Protein AF-A0A4Z1GZQ1-F1 (afdb_monomer_lite)

Radius of gyration: 20.01 Å; chains: 1; bounding box: 48×41×56 Å

Foldseek 3Di:
DDDPVVVVALVVVLVVLVCCLVVLVCCVPPPVLVCLVVPDDPVVSVVVCLVVQLVNLVSLQPSLQSNQQSPDWDPDPPTFDGGNRRCPDPVNVVVRVVVSVVSNVVSVCSNPPVSVVVVVVVVVVVVVVVVVD

Organism: NCBI:txid278943

Structure (mmCIF, N/CA/C/O backbone):
data_AF-A0A4Z1GZQ1-F1
#
_entry.id   AF-A0A4Z1GZQ1-F1
#
loop_
_atom_site.group_PDB
_atom_site.id
_atom_site.type_symbol
_atom_site.label_atom_id
_atom_site.label_alt_id
_atom_site.label_comp_id
_atom_site.label_asym_id
_atom_site.label_entity_id
_atom_site.label_seq_id
_atom_site.pdbx_PDB_ins_code
_atom_site.Cartn_x
_atom_site.Cartn_y
_atom_site.Cartn_z
_atom_site.occupancy
_atom_site.B_iso_or_equiv
_atom_site.auth_seq_id
_atom_site.auth_comp_id
_atom_site.auth_asym_id
_atom_site.auth_atom_id
_atom_site.pdbx_PDB_model_num
ATOM 1 N N . MET A 1 1 ? 15.654 25.675 -21.974 1.00 54.53 1 MET A N 1
ATOM 2 C CA . MET A 1 1 ? 14.314 25.139 -21.643 1.00 54.53 1 MET A CA 1
ATOM 3 C C . MET A 1 1 ? 14.518 23.811 -20.928 1.00 54.53 1 MET A C 1
ATOM 5 O O . MET A 1 1 ? 15.389 23.079 -21.385 1.00 54.53 1 MET A O 1
ATOM 9 N N . PRO A 1 2 ? 13.833 23.517 -19.809 1.00 63.91 2 PRO A N 1
ATOM 10 C CA . PRO A 1 2 ? 13.973 22.221 -19.148 1.00 63.91 2 PRO A CA 1
ATOM 11 C C . PRO A 1 2 ? 13.501 21.106 -20.090 1.00 63.91 2 PRO A C 1
ATOM 13 O O . PRO A 1 2 ? 12.448 21.225 -20.717 1.00 63.91 2 PRO A O 1
ATOM 16 N N . ASP A 1 3 ? 14.302 20.052 -20.220 1.00 77.56 3 ASP A N 1
ATOM 17 C CA . ASP A 1 3 ? 13.991 18.915 -21.080 1.00 77.56 3 ASP A CA 1
ATOM 18 C C . ASP A 1 3 ? 12.929 18.023 -20.411 1.00 77.56 3 ASP A C 1
ATOM 20 O O . ASP A 1 3 ? 13.195 17.321 -19.436 1.00 77.56 3 ASP A O 1
ATOM 24 N N . LEU A 1 4 ? 11.696 18.081 -20.922 1.00 83.50 4 LEU A N 1
ATOM 25 C CA . LEU A 1 4 ? 10.553 17.296 -20.438 1.00 83.50 4 LEU A CA 1
ATOM 26 C C . LEU A 1 4 ? 10.539 15.857 -20.990 1.00 83.50 4 LEU A C 1
ATOM 28 O O . LEU A 1 4 ? 9.598 15.107 -20.716 1.00 83.50 4 LEU A O 1
ATOM 32 N N . SER A 1 5 ? 11.554 15.445 -21.758 1.00 81.06 5 SER A N 1
ATOM 33 C CA . SER A 1 5 ? 11.664 14.090 -22.320 1.00 81.06 5 SER A CA 1
ATOM 34 C C . SER A 1 5 ? 11.627 12.989 -21.251 1.00 81.06 5 SER A C 1
ATOM 36 O O . SER A 1 5 ? 11.072 11.913 -21.486 1.00 81.06 5 SER A O 1
ATOM 38 N N . ILE A 1 6 ? 12.124 13.284 -20.046 1.00 82.25 6 ILE A N 1
ATOM 39 C CA . ILE A 1 6 ? 12.151 12.363 -18.905 1.00 82.25 6 ILE A CA 1
ATOM 40 C C . ILE A 1 6 ? 10.752 11.915 -18.457 1.00 82.25 6 ILE A C 1
ATOM 42 O O . ILE A 1 6 ? 10.580 10.760 -18.066 1.00 82.25 6 ILE A O 1
ATOM 46 N N . LEU A 1 7 ? 9.732 12.771 -18.607 1.00 83.62 7 LEU A N 1
ATOM 47 C CA . LEU A 1 7 ? 8.340 12.452 -18.260 1.00 83.62 7 LEU A CA 1
ATOM 48 C C . LEU A 1 7 ? 7.717 11.406 -19.195 1.00 83.62 7 LEU A C 1
ATOM 50 O O . LEU A 1 7 ? 6.682 10.835 -18.876 1.00 83.62 7 LEU A O 1
ATOM 54 N N . LYS A 1 8 ? 8.337 11.123 -20.347 1.00 82.50 8 LYS A N 1
ATOM 55 C CA . LYS A 1 8 ? 7.893 10.057 -21.260 1.00 82.50 8 LYS A CA 1
ATOM 56 C C . LYS A 1 8 ? 8.495 8.694 -20.916 1.00 82.50 8 LYS A C 1
ATOM 58 O O . LYS A 1 8 ? 8.175 7.703 -21.568 1.00 82.50 8 LYS A O 1
ATOM 63 N N . THR A 1 9 ? 9.389 8.630 -19.929 1.00 83.06 9 THR A N 1
ATOM 64 C CA . THR A 1 9 ? 10.051 7.389 -19.519 1.00 83.06 9 THR A CA 1
ATOM 65 C C . THR A 1 9 ? 9.399 6.811 -18.260 1.00 83.06 9 THR A C 1
ATOM 67 O O . THR A 1 9 ? 8.905 7.567 -17.427 1.00 83.06 9 THR A O 1
ATOM 70 N N . PRO A 1 10 ? 9.395 5.480 -18.076 1.00 83.44 10 PRO A N 1
ATOM 71 C CA . PRO A 1 10 ? 8.763 4.856 -16.911 1.00 83.44 10 PRO A CA 1
ATOM 72 C C . PRO A 1 10 ? 9.566 5.034 -15.608 1.00 83.44 10 PRO A C 1
ATOM 74 O O . PRO A 1 10 ? 9.007 4.912 -14.522 1.00 83.44 10 PRO A O 1
ATOM 77 N N . GLY A 1 11 ? 10.862 5.356 -15.699 1.00 85.62 11 GLY A N 1
ATOM 78 C CA . GLY A 1 11 ? 11.784 5.423 -14.559 1.00 85.62 11 GLY A CA 1
ATOM 79 C C . GLY A 1 11 ? 11.360 6.380 -13.434 1.00 85.62 11 GLY A C 1
ATOM 80 O O . GLY A 1 11 ? 11.288 5.938 -12.286 1.00 85.62 11 GLY A O 1
ATOM 81 N N . PRO A 1 12 ? 11.031 7.657 -13.715 1.00 88.81 12 PRO A N 1
ATOM 82 C CA . PRO A 1 12 ? 10.581 8.598 -12.688 1.00 88.81 12 PRO A CA 1
ATOM 83 C C . PRO A 1 12 ? 9.338 8.108 -11.941 1.00 88.81 12 PRO A C 1
ATOM 85 O O . PRO A 1 12 ? 9.289 8.164 -10.713 1.00 88.81 12 PRO A O 1
ATOM 88 N N . TYR A 1 13 ? 8.361 7.564 -12.671 1.00 90.06 13 TYR A N 1
ATOM 89 C CA . TYR A 1 13 ? 7.147 7.008 -12.078 1.00 90.06 13 TYR A CA 1
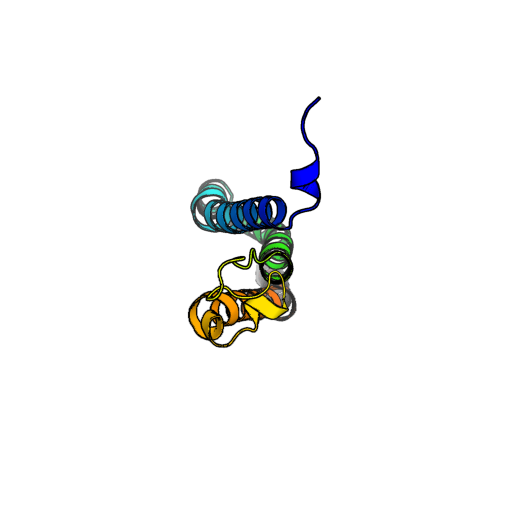ATOM 90 C C . TYR A 1 13 ? 7.450 5.787 -11.210 1.00 90.06 13 TYR A C 1
ATOM 92 O O . TYR A 1 13 ? 6.881 5.663 -10.127 1.00 90.06 13 TYR A O 1
ATOM 100 N N . HIS A 1 14 ? 8.371 4.921 -11.638 1.00 91.50 14 HIS A N 1
ATOM 101 C CA . HIS A 1 14 ? 8.800 3.765 -10.854 1.00 91.50 14 HIS A CA 1
ATOM 102 C C . HIS A 1 14 ? 9.425 4.177 -9.520 1.00 91.50 14 HIS A C 1
ATOM 104 O O . HIS A 1 14 ? 9.034 3.663 -8.475 1.00 91.50 14 HIS A O 1
ATOM 110 N N . ILE A 1 15 ? 10.351 5.142 -9.538 1.00 92.25 15 ILE A N 1
ATOM 111 C CA . ILE A 1 15 ? 11.040 5.623 -8.331 1.00 92.25 15 ILE A CA 1
ATOM 112 C C . ILE A 1 15 ? 10.049 6.269 -7.362 1.00 92.25 15 ILE A C 1
ATOM 114 O O . ILE A 1 15 ? 10.080 5.966 -6.170 1.00 92.25 15 ILE A O 1
ATOM 118 N N . ILE A 1 16 ? 9.149 7.121 -7.863 1.00 94.44 16 ILE A N 1
ATOM 119 C CA . ILE A 1 16 ? 8.124 7.761 -7.027 1.00 94.44 16 ILE A CA 1
ATOM 120 C C . ILE A 1 16 ? 7.208 6.697 -6.419 1.00 94.44 16 ILE A C 1
ATOM 122 O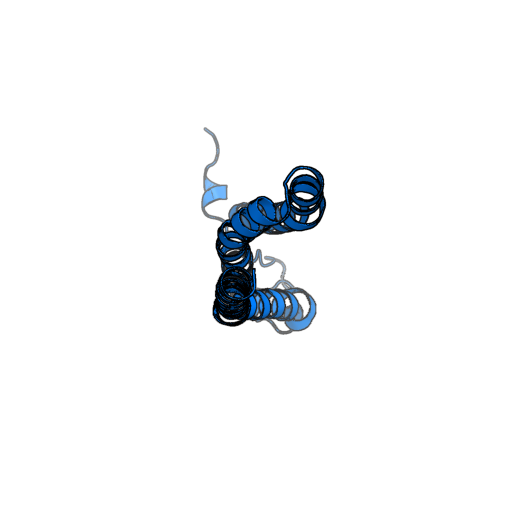 O . ILE A 1 16 ? 7.014 6.683 -5.208 1.00 94.44 16 ILE A O 1
ATOM 126 N N . THR A 1 17 ? 6.714 5.759 -7.231 1.00 94.94 17 THR A N 1
ATOM 127 C CA . THR A 1 17 ? 5.849 4.661 -6.770 1.00 94.94 17 THR A CA 1
ATOM 128 C C . THR A 1 17 ? 6.546 3.822 -5.701 1.00 94.94 17 THR A C 1
ATOM 130 O O . THR A 1 17 ? 5.954 3.523 -4.663 1.00 94.94 17 THR A O 1
ATOM 133 N N . TYR A 1 18 ? 7.815 3.475 -5.924 1.00 94.31 18 TYR A N 1
ATOM 134 C CA . TYR A 1 18 ? 8.607 2.672 -4.998 1.00 94.31 18 TYR A CA 1
ATOM 135 C C . TYR A 1 18 ? 8.830 3.415 -3.680 1.00 94.31 18 TYR A C 1
ATOM 137 O O . TYR A 1 18 ? 8.570 2.867 -2.608 1.00 94.31 18 TYR A O 1
ATOM 145 N N . GLY A 1 19 ? 9.237 4.684 -3.755 1.00 96.06 19 GLY A N 1
ATOM 146 C CA . GLY A 1 19 ? 9.436 5.538 -2.588 1.00 96.06 19 GLY A CA 1
ATOM 147 C C . GLY A 1 19 ? 8.152 5.742 -1.787 1.00 96.06 19 GLY A C 1
ATOM 148 O O . GLY A 1 19 ? 8.175 5.641 -0.562 1.00 96.06 19 GLY A O 1
ATOM 149 N N . THR A 1 20 ? 7.016 5.958 -2.457 1.00 96.50 20 THR A N 1
ATOM 150 C CA . THR A 1 20 ? 5.711 6.072 -1.795 1.00 96.50 20 THR A CA 1
ATOM 151 C C . THR A 1 20 ? 5.316 4.767 -1.116 1.00 96.50 20 THR A C 1
ATOM 153 O O . THR A 1 20 ? 4.901 4.806 0.040 1.00 96.50 20 THR A O 1
ATOM 156 N N . LEU A 1 21 ? 5.462 3.618 -1.779 1.00 95.50 21 LEU A N 1
ATOM 157 C CA . LEU A 1 21 ? 5.112 2.320 -1.201 1.00 95.50 21 LEU A CA 1
ATOM 158 C C . LEU A 1 21 ? 5.961 2.011 0.038 1.00 95.50 21 LEU A C 1
ATOM 160 O O . LEU A 1 21 ? 5.417 1.713 1.103 1.00 95.50 21 LEU A O 1
ATOM 164 N N . LEU A 1 22 ? 7.283 2.150 -0.082 1.00 95.62 22 LEU A N 1
ATOM 165 C CA . LEU A 1 22 ? 8.225 1.918 1.012 1.00 95.62 22 LEU A CA 1
ATOM 166 C C . LEU A 1 22 ? 7.986 2.892 2.169 1.00 95.62 22 LEU A C 1
ATOM 168 O O . LEU A 1 22 ? 7.858 2.466 3.318 1.00 95.62 22 LEU A O 1
ATOM 172 N N . GLY A 1 23 ? 7.889 4.190 1.874 1.00 96.56 23 GLY A N 1
ATOM 173 C CA . GLY A 1 23 ? 7.677 5.229 2.881 1.00 96.56 23 GLY A CA 1
ATOM 174 C C . GLY A 1 23 ? 6.351 5.054 3.621 1.00 96.56 23 GLY A C 1
ATOM 175 O O . GLY A 1 23 ? 6.310 5.159 4.846 1.00 96.56 23 GLY A O 1
ATOM 176 N N . THR A 1 24 ? 5.286 4.703 2.895 1.00 95.88 24 THR A N 1
ATOM 177 C CA . THR A 1 24 ? 3.964 4.412 3.469 1.00 95.88 24 THR A CA 1
ATOM 178 C C . THR A 1 24 ? 4.035 3.233 4.435 1.00 95.88 24 THR A C 1
ATOM 180 O O . THR A 1 24 ? 3.544 3.345 5.557 1.00 95.88 24 THR A O 1
ATOM 183 N N . GLN A 1 25 ? 4.678 2.132 4.032 1.00 93.94 25 GLN A N 1
ATOM 184 C CA . GLN A 1 25 ? 4.814 0.937 4.867 1.00 93.94 25 GLN A CA 1
ATOM 185 C C . GLN A 1 25 ? 5.624 1.223 6.131 1.00 93.94 25 GLN A C 1
ATOM 187 O O . GLN A 1 25 ? 5.210 0.872 7.239 1.00 93.94 25 GLN A O 1
ATOM 192 N N . PHE A 1 26 ? 6.760 1.902 5.966 1.00 96.88 26 PHE A N 1
ATOM 193 C CA . PHE A 1 26 ? 7.633 2.258 7.073 1.00 96.88 26 PHE A CA 1
ATOM 194 C C . PHE A 1 26 ? 6.909 3.155 8.081 1.00 96.88 26 PHE A C 1
ATOM 196 O O . PHE A 1 26 ? 6.840 2.838 9.270 1.00 96.88 26 PHE A O 1
ATOM 203 N N . PHE A 1 27 ? 6.320 4.253 7.603 1.00 96.19 27 PHE A N 1
ATOM 204 C CA . PHE A 1 27 ? 5.639 5.210 8.466 1.00 96.19 27 PHE A CA 1
ATOM 205 C C . PHE A 1 27 ? 4.443 4.576 9.177 1.00 96.19 27 PHE A C 1
ATOM 207 O O . PHE A 1 27 ? 4.272 4.766 10.379 1.00 96.19 27 PHE A O 1
ATOM 214 N N . GLN A 1 28 ? 3.636 3.787 8.467 1.00 95.19 28 GLN A N 1
ATOM 215 C CA . GLN A 1 28 ? 2.468 3.122 9.037 1.00 95.19 28 GLN A CA 1
ATOM 216 C C . GLN A 1 28 ? 2.840 2.146 10.158 1.00 95.19 28 GLN A C 1
ATOM 218 O O . GLN A 1 28 ? 2.249 2.213 11.239 1.00 95.19 28 GLN A O 1
ATOM 223 N N . SER A 1 29 ? 3.816 1.269 9.916 1.00 92.69 29 SER A N 1
ATOM 224 C CA . SER A 1 29 ? 4.174 0.194 10.848 1.00 92.69 29 SER A CA 1
ATOM 225 C C . SER A 1 29 ? 5.003 0.687 12.034 1.00 92.69 29 SER A C 1
ATOM 227 O O . SER A 1 29 ? 4.736 0.299 13.172 1.00 92.69 29 SER A O 1
ATOM 229 N N . PHE A 1 30 ? 5.987 1.556 11.792 1.00 95.69 30 PHE A N 1
ATOM 230 C CA . PHE A 1 30 ? 6.984 1.911 12.808 1.00 95.69 30 PHE A CA 1
ATOM 231 C C . PHE A 1 30 ? 6.743 3.259 13.482 1.00 95.69 30 PHE A C 1
ATOM 233 O O . PHE A 1 30 ? 7.252 3.482 14.577 1.00 95.69 30 PHE A O 1
ATOM 240 N N . VAL A 1 31 ? 5.967 4.156 12.869 1.00 96.88 31 VAL A N 1
ATOM 241 C CA . VAL A 1 31 ? 5.735 5.499 13.419 1.00 96.88 31 VAL A CA 1
ATOM 242 C C . VAL A 1 31 ? 4.275 5.662 13.815 1.00 96.88 31 VAL A C 1
ATOM 244 O O . VAL A 1 31 ? 3.960 5.678 15.004 1.00 96.88 31 VAL A O 1
ATOM 247 N N . ASN A 1 32 ? 3.369 5.717 12.838 1.00 94.81 32 ASN A N 1
ATOM 248 C CA . ASN A 1 32 ? 1.955 6.007 13.051 1.00 94.81 32 ASN A CA 1
ATOM 249 C C . ASN A 1 32 ? 1.297 4.998 14.003 1.00 94.81 32 ASN A C 1
ATOM 251 O O . ASN A 1 32 ? 0.693 5.399 14.993 1.00 94.81 32 ASN A O 1
ATOM 255 N N . GLY A 1 33 ? 1.463 3.692 13.761 1.00 94.62 33 GLY A N 1
ATOM 256 C CA . GLY A 1 33 ? 0.865 2.655 14.606 1.00 94.62 33 GLY A CA 1
ATOM 257 C C . GLY A 1 33 ? 1.334 2.712 16.064 1.00 94.62 33 GLY A C 1
ATOM 258 O O . GLY A 1 33 ? 0.511 2.637 16.977 1.00 94.62 33 GLY A O 1
ATOM 259 N N . ILE A 1 34 ? 2.640 2.896 16.288 1.00 96.62 34 ILE A N 1
ATOM 260 C CA . ILE A 1 34 ? 3.229 2.959 17.635 1.00 96.62 34 ILE A CA 1
ATOM 261 C C . ILE A 1 34 ? 2.791 4.232 18.362 1.00 96.62 34 ILE A C 1
ATOM 263 O O . ILE A 1 34 ? 2.384 4.163 19.524 1.00 96.62 34 ILE A O 1
ATOM 267 N N . VAL A 1 35 ? 2.860 5.385 17.692 1.00 97.75 35 VAL A N 1
ATOM 268 C CA . VAL A 1 35 ? 2.451 6.673 18.269 1.00 97.75 35 VAL A CA 1
ATOM 269 C C . VAL A 1 35 ? 0.959 6.650 18.593 1.00 97.75 35 VAL A C 1
ATOM 271 O O . VAL A 1 35 ? 0.586 6.907 19.733 1.00 97.75 35 VAL A O 1
ATOM 274 N N . ALA A 1 36 ? 0.105 6.244 17.652 1.00 96.69 36 ALA A N 1
ATOM 275 C CA . ALA A 1 36 ? -1.336 6.171 17.871 1.00 96.69 36 ALA A CA 1
ATOM 276 C C . ALA A 1 36 ? -1.710 5.218 19.016 1.00 96.69 36 ALA A C 1
ATOM 278 O O . ALA A 1 36 ? -2.580 5.549 19.820 1.00 96.69 36 ALA A O 1
ATOM 279 N N . TYR A 1 37 ? -1.040 4.066 19.129 1.00 96.00 37 TYR A N 1
ATOM 280 C CA . TYR A 1 37 ? -1.277 3.125 20.226 1.00 96.00 37 TYR A CA 1
ATOM 281 C C . TYR A 1 37 ? -0.915 3.713 21.597 1.00 96.00 37 TYR A C 1
ATOM 283 O O . TYR A 1 37 ? -1.614 3.465 22.577 1.00 96.00 37 TYR A O 1
ATOM 291 N N . LYS A 1 38 ? 0.167 4.498 21.675 1.00 96.94 38 LYS A N 1
ATOM 292 C CA . LYS A 1 38 ? 0.604 5.146 22.921 1.00 96.94 38 LYS A CA 1
ATOM 293 C C . LYS A 1 38 ? -0.223 6.383 23.274 1.00 96.94 38 LYS A C 1
ATOM 295 O O . LYS A 1 38 ? -0.367 6.688 24.453 1.00 96.94 38 LYS A O 1
ATOM 300 N N . SER A 1 39 ? -0.735 7.096 22.275 1.00 97.25 39 SER A N 1
ATOM 301 C CA . SER A 1 39 ? -1.398 8.391 22.462 1.00 97.25 39 SER A CA 1
ATOM 302 C C . SER A 1 39 ? -2.919 8.306 22.590 1.00 97.25 39 SER A C 1
ATOM 304 O O . SER A 1 39 ? -3.519 9.237 23.121 1.00 97.25 39 SER A O 1
ATOM 306 N N . LEU A 1 40 ? -3.560 7.236 22.108 1.00 96.94 40 LEU A N 1
ATOM 307 C CA . LEU A 1 40 ? -5.020 7.130 22.084 1.00 96.94 40 LEU A CA 1
ATOM 308 C C . LEU A 1 40 ? -5.555 6.079 23.066 1.00 96.94 40 LEU A C 1
ATOM 310 O O . LEU A 1 40 ? -5.031 4.965 23.138 1.00 96.94 40 LEU A O 1
ATOM 314 N N . PRO A 1 41 ? -6.684 6.356 23.746 1.00 96.44 41 PRO A N 1
ATOM 315 C CA . PRO A 1 41 ? -7.455 5.322 24.420 1.00 96.44 41 PRO A CA 1
ATOM 316 C C . PRO A 1 41 ? -7.833 4.193 23.453 1.00 96.44 41 PRO A C 1
ATOM 318 O O . PRO A 1 41 ? -8.174 4.440 22.293 1.00 96.44 41 PRO A O 1
ATOM 321 N N . ARG A 1 42 ? -7.866 2.949 23.950 1.00 90.56 42 ARG A N 1
ATOM 322 C CA . ARG A 1 42 ? -8.144 1.745 23.137 1.00 90.56 42 ARG A CA 1
ATOM 323 C C . ARG A 1 42 ? -9.359 1.877 22.197 1.00 90.56 42 ARG A C 1
ATOM 325 O O . ARG A 1 42 ? -9.228 1.480 21.038 1.00 90.56 42 ARG A O 1
ATOM 332 N N . PRO A 1 43 ? -10.517 2.439 22.615 1.00 91.19 43 PRO A N 1
ATOM 333 C CA . PRO A 1 43 ? -11.660 2.596 21.715 1.00 91.19 43 PRO A CA 1
ATOM 334 C C . PRO A 1 43 ? -11.397 3.570 20.559 1.00 91.19 43 PRO A C 1
ATOM 336 O O . PRO A 1 43 ? -11.850 3.324 19.446 1.00 91.19 43 PRO A O 1
ATOM 339 N N . GLN A 1 44 ? -10.652 4.652 20.800 1.00 93.94 44 GLN A N 1
ATOM 340 C CA . GLN A 1 44 ? -10.327 5.649 19.777 1.00 93.94 44 GLN A CA 1
ATOM 341 C C . GLN A 1 44 ? -9.262 5.123 18.812 1.00 93.94 44 GLN A C 1
ATOM 343 O O . GLN A 1 44 ? -9.428 5.240 17.600 1.00 93.94 44 GLN A O 1
ATOM 348 N N . PHE A 1 45 ? -8.230 4.451 19.333 1.00 94.56 45 PHE A N 1
ATOM 349 C CA . PHE A 1 45 ? -7.234 3.751 18.517 1.00 94.56 45 PHE A CA 1
ATOM 350 C C . PHE A 1 45 ? -7.891 2.729 17.580 1.00 94.56 45 PHE A 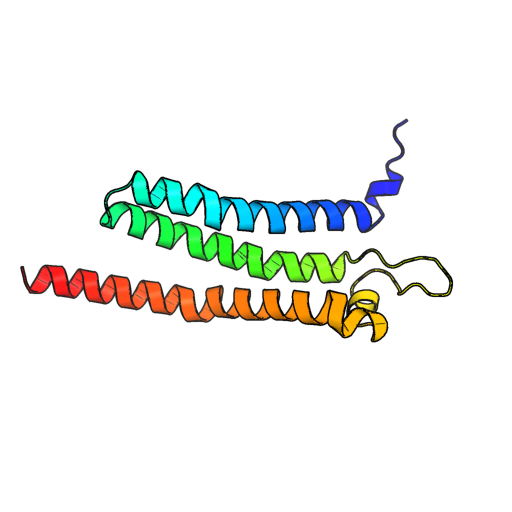C 1
ATOM 352 O O . PHE A 1 45 ? -7.602 2.687 16.388 1.00 94.56 45 PHE A O 1
ATOM 359 N N . SER A 1 46 ? -8.836 1.946 18.106 1.00 91.75 46 SER A N 1
ATOM 360 C CA . SER A 1 46 ? -9.615 0.987 17.323 1.00 91.75 46 SER A CA 1
ATOM 361 C C . SER A 1 46 ? -10.366 1.647 16.161 1.00 91.75 46 SER A C 1
ATOM 363 O O . SER A 1 46 ? -10.384 1.094 15.065 1.00 91.75 46 SER A O 1
ATOM 365 N N . VAL A 1 47 ? -11.007 2.797 16.388 1.00 92.81 47 VAL A N 1
ATOM 366 C CA . VAL A 1 47 ? -11.724 3.531 15.329 1.00 92.81 47 VAL A CA 1
ATOM 367 C C . VAL A 1 47 ? -10.745 4.077 14.291 1.00 92.81 47 VAL A C 1
ATOM 369 O O . VAL A 1 47 ? -10.991 3.948 13.094 1.00 92.81 47 VAL A O 1
ATOM 372 N N . LEU A 1 48 ? -9.614 4.634 14.730 1.00 94.50 48 LEU A N 1
ATOM 373 C CA . LEU A 1 48 ? -8.576 5.133 13.830 1.00 94.50 48 LEU A CA 1
ATOM 374 C C . LEU A 1 48 ? -8.065 4.024 12.898 1.00 94.50 48 LEU A C 1
ATOM 376 O O . LEU A 1 48 ? -8.038 4.203 11.682 1.00 94.50 48 LEU A O 1
ATOM 380 N N . GLN A 1 49 ? -7.732 2.858 13.454 1.00 93.50 49 GLN A N 1
ATOM 381 C CA . GLN A 1 49 ? -7.235 1.718 12.681 1.00 93.50 49 GLN A CA 1
ATOM 382 C C . GLN A 1 49 ? -8.272 1.192 11.677 1.00 93.50 49 GLN A C 1
ATOM 384 O O . GLN A 1 49 ? -7.917 0.881 10.543 1.00 93.50 49 GLN A O 1
ATOM 389 N N . GLN A 1 50 ? -9.558 1.155 12.046 1.00 92.06 50 GLN A N 1
ATOM 390 C CA . GLN A 1 50 ? -10.639 0.745 11.136 1.00 92.06 50 GLN A CA 1
ATOM 391 C C . GLN A 1 50 ? -10.748 1.637 9.892 1.00 92.06 50 GLN A C 1
ATOM 393 O O . GLN A 1 50 ? -11.095 1.138 8.826 1.00 92.06 50 GLN A O 1
ATOM 398 N N . ASN A 1 51 ? -10.433 2.928 10.017 1.00 92.88 51 ASN A N 1
ATOM 399 C CA . ASN A 1 51 ? -10.459 3.865 8.893 1.00 92.88 51 ASN A CA 1
ATOM 400 C C . ASN A 1 51 ? -9.151 3.854 8.090 1.00 92.88 51 ASN A C 1
ATOM 402 O O . ASN A 1 51 ? -9.171 4.019 6.873 1.00 92.88 51 ASN A O 1
ATOM 406 N N . LEU A 1 52 ? -8.012 3.649 8.757 1.00 94.19 52 LEU A N 1
ATOM 407 C CA . LEU A 1 52 ? -6.700 3.662 8.115 1.00 94.19 52 LEU A CA 1
ATOM 408 C C . LEU A 1 52 ? -6.381 2.369 7.359 1.00 94.19 52 LEU A C 1
ATOM 410 O O . LEU A 1 52 ? -5.806 2.427 6.273 1.00 94.19 52 LEU A O 1
ATOM 414 N N . PHE A 1 53 ? -6.730 1.202 7.906 1.00 92.62 53 PHE A N 1
ATOM 415 C CA . PHE A 1 53 ? -6.356 -0.080 7.304 1.00 92.62 53 PHE A CA 1
ATOM 416 C C . PHE A 1 53 ? -6.857 -0.267 5.866 1.00 92.62 53 PHE A C 1
ATOM 418 O O . PHE A 1 53 ? -6.034 -0.646 5.035 1.00 92.62 53 PHE A O 1
ATOM 425 N N . PRO A 1 54 ? -8.117 0.051 5.505 1.00 93.56 54 PRO A N 1
ATOM 426 C CA . PRO A 1 54 ? -8.566 -0.056 4.116 1.00 93.56 54 PRO A CA 1
ATOM 427 C C . PRO A 1 54 ? -7.740 0.806 3.152 1.00 93.56 54 PRO A C 1
ATOM 429 O O . PRO A 1 54 ? -7.430 0.369 2.046 1.00 93.56 54 PRO A O 1
ATOM 432 N N . ILE A 1 55 ? -7.333 2.003 3.587 1.00 94.94 55 ILE A N 1
ATOM 433 C CA . ILE A 1 55 ? -6.501 2.913 2.790 1.00 94.94 55 ILE A CA 1
ATOM 434 C C . ILE A 1 55 ? -5.111 2.302 2.589 1.00 94.94 55 ILE A C 1
ATOM 436 O O . ILE A 1 55 ? -4.644 2.187 1.456 1.00 94.94 55 ILE A O 1
ATOM 440 N N . TYR A 1 56 ? -4.463 1.858 3.669 1.00 94.56 56 TYR A N 1
ATOM 441 C CA . TYR A 1 56 ? -3.132 1.256 3.589 1.00 94.56 56 TYR A CA 1
ATOM 442 C C . TYR A 1 56 ? -3.120 -0.040 2.776 1.00 94.56 56 TYR A C 1
ATOM 444 O O . TYR A 1 56 ? -2.239 -0.212 1.938 1.00 94.56 56 TYR A O 1
ATOM 452 N N . PHE A 1 57 ? -4.107 -0.921 2.956 1.00 94.56 57 PHE A N 1
ATOM 453 C CA . PHE A 1 57 ? -4.228 -2.141 2.157 1.00 94.56 57 PHE A CA 1
ATOM 454 C C . PHE A 1 57 ? -4.498 -1.832 0.684 1.00 94.56 57 PHE A C 1
ATOM 456 O O . PHE A 1 57 ? -3.924 -2.485 -0.187 1.00 94.56 57 PHE A O 1
ATOM 463 N N . GLY A 1 58 ? -5.294 -0.801 0.387 1.00 95.81 58 GLY A N 1
ATOM 464 C CA . GLY A 1 58 ? -5.493 -0.313 -0.977 1.00 95.81 58 GLY A CA 1
ATOM 465 C C . GLY A 1 58 ? -4.180 0.127 -1.626 1.00 95.81 58 GLY A C 1
ATOM 466 O O . GLY A 1 58 ? -3.850 -0.333 -2.717 1.00 95.81 58 GLY A O 1
ATOM 467 N N . ILE A 1 59 ? -3.384 0.939 -0.925 1.00 95.00 59 ILE A N 1
ATOM 468 C CA . ILE A 1 59 ? -2.062 1.384 -1.397 1.00 95.00 59 ILE A CA 1
ATOM 469 C C . ILE A 1 59 ? -1.112 0.190 -1.585 1.00 95.00 59 ILE A C 1
ATOM 471 O O . ILE A 1 59 ? -0.488 0.061 -2.639 1.00 95.00 59 ILE A O 1
ATOM 475 N N . GLN A 1 60 ? -1.032 -0.709 -0.599 1.00 94.31 60 GLN A N 1
ATOM 476 C CA . GLN A 1 60 ? -0.191 -1.912 -0.648 1.00 94.31 60 GLN A CA 1
ATOM 477 C C . GLN A 1 60 ? -0.605 -2.884 -1.757 1.00 94.31 60 GLN A C 1
ATOM 479 O O . GLN A 1 60 ? 0.232 -3.645 -2.222 1.00 94.31 60 GLN A O 1
ATOM 484 N N . THR A 1 61 ? -1.863 -2.859 -2.197 1.00 95.38 61 THR A N 1
ATOM 485 C CA . THR A 1 61 ? -2.339 -3.677 -3.321 1.00 95.38 61 THR A CA 1
ATOM 486 C C . THR A 1 61 ? -2.069 -2.987 -4.656 1.00 95.38 61 THR A C 1
ATOM 488 O O . THR A 1 61 ? -1.565 -3.605 -5.588 1.00 95.38 61 THR A O 1
ATOM 491 N N . ALA A 1 62 ? -2.369 -1.692 -4.769 1.00 96.06 62 ALA A N 1
ATOM 492 C CA . ALA A 1 62 ? -2.286 -0.970 -6.034 1.00 96.06 62 ALA A CA 1
ATOM 493 C C . ALA A 1 62 ? -0.839 -0.685 -6.467 1.00 96.06 62 ALA A C 1
ATOM 495 O O . ALA A 1 62 ? -0.489 -0.889 -7.630 1.00 96.06 62 ALA A O 1
ATOM 496 N N . LEU A 1 63 ? 0.022 -0.223 -5.553 1.00 95.38 63 LEU A N 1
ATOM 497 C CA . LEU A 1 63 ? 1.362 0.237 -5.928 1.00 95.38 63 LEU A CA 1
ATOM 498 C C . LEU A 1 63 ? 2.300 -0.881 -6.419 1.00 95.38 63 LEU A C 1
ATOM 500 O O . LEU A 1 63 ? 3.038 -0.609 -7.364 1.00 95.38 63 LEU A O 1
ATOM 504 N N . PRO A 1 64 ? 2.273 -2.132 -5.912 1.00 94.44 64 PRO A N 1
ATOM 505 C CA . PRO A 1 64 ? 3.024 -3.227 -6.534 1.00 94.44 64 PRO A CA 1
ATOM 506 C C . PRO A 1 64 ? 2.637 -3.486 -7.994 1.00 94.44 64 PRO A C 1
ATOM 508 O O . PRO A 1 64 ? 3.511 -3.754 -8.817 1.00 94.44 64 PRO A O 1
ATOM 511 N N . ALA A 1 65 ? 1.353 -3.351 -8.347 1.00 94.25 65 ALA A N 1
ATOM 512 C CA . ALA A 1 65 ? 0.913 -3.465 -9.737 1.00 94.25 65 ALA A CA 1
ATOM 513 C C . ALA A 1 65 ? 1.454 -2.305 -10.591 1.00 94.25 65 ALA A C 1
ATOM 515 O O . ALA A 1 65 ? 1.949 -2.524 -11.697 1.00 94.25 65 ALA A O 1
ATOM 516 N N . VAL A 1 66 ? 1.451 -1.077 -10.058 1.00 93.69 66 VAL A N 1
ATOM 517 C CA . VAL A 1 66 ? 2.061 0.084 -10.730 1.00 93.69 66 VAL A CA 1
ATOM 518 C C . VAL A 1 66 ? 3.571 -0.105 -10.902 1.00 93.69 66 VAL A C 1
ATOM 520 O O . VAL A 1 66 ? 4.097 0.185 -11.976 1.00 93.69 66 VAL A O 1
ATOM 523 N N . LEU A 1 67 ? 4.277 -0.647 -9.906 1.00 92.75 67 LEU A N 1
ATOM 524 C CA . LEU A 1 67 ? 5.701 -0.989 -10.019 1.00 92.75 67 LEU A CA 1
ATOM 525 C C . LEU A 1 67 ? 5.953 -2.025 -11.109 1.00 92.75 67 LEU A C 1
ATOM 527 O O . LEU A 1 67 ? 6.916 -1.886 -11.863 1.00 92.75 67 LEU A O 1
ATOM 531 N N . ALA A 1 68 ? 5.071 -3.019 -11.231 1.00 91.06 68 ALA A N 1
ATOM 532 C CA . ALA A 1 68 ? 5.174 -4.021 -12.280 1.00 91.06 68 ALA A CA 1
ATOM 533 C C . ALA A 1 68 ? 5.013 -3.418 -13.686 1.00 91.06 68 ALA A C 1
ATOM 535 O O . ALA A 1 68 ? 5.724 -3.805 -14.613 1.00 91.06 68 ALA A O 1
ATOM 536 N N . ILE A 1 69 ? 4.115 -2.441 -13.842 1.00 89.50 69 ILE A N 1
ATOM 537 C CA . ILE A 1 69 ? 3.868 -1.743 -15.115 1.00 89.50 69 ILE A CA 1
ATOM 538 C C . ILE A 1 69 ? 4.988 -0.745 -15.438 1.00 89.50 69 ILE A C 1
ATOM 540 O O . ILE A 1 69 ? 5.338 -0.560 -16.601 1.00 89.50 69 ILE A O 1
ATOM 544 N N . THR A 1 70 ? 5.562 -0.104 -14.423 1.00 88.69 70 THR A N 1
ATOM 545 C CA . THR A 1 70 ? 6.589 0.942 -14.576 1.00 88.69 70 THR A CA 1
ATOM 546 C C . THR A 1 70 ? 8.018 0.407 -14.525 1.00 88.69 70 THR A C 1
ATOM 548 O O . THR A 1 70 ? 8.956 1.198 -14.513 1.00 88.69 70 THR A O 1
ATOM 551 N N . TYR A 1 71 ? 8.212 -0.913 -14.490 1.00 87.94 71 TYR A N 1
ATOM 552 C CA . TYR A 1 71 ? 9.533 -1.511 -14.322 1.00 87.94 71 TYR A CA 1
ATOM 553 C C . TYR A 1 71 ? 10.549 -0.978 -15.350 1.00 87.94 71 TYR A C 1
ATOM 555 O O . TYR A 1 71 ? 10.320 -1.098 -16.562 1.00 87.94 71 TYR A O 1
ATOM 563 N N . PRO A 1 72 ? 11.667 -0.378 -14.898 1.00 80.88 72 PRO A N 1
ATOM 564 C CA . PRO A 1 72 ? 12.695 0.130 -15.786 1.00 80.88 72 PRO A CA 1
ATOM 565 C C . PRO A 1 72 ? 13.558 -1.042 -16.258 1.00 80.88 72 PRO A C 1
ATOM 567 O O . PRO A 1 72 ? 14.470 -1.487 -15.568 1.00 80.88 72 PRO A O 1
ATOM 570 N N . GLY A 1 73 ? 13.251 -1.554 -17.447 1.00 73.50 73 GLY A N 1
ATOM 571 C CA . GLY A 1 73 ? 14.093 -2.522 -18.134 1.00 73.50 73 GLY A CA 1
ATOM 572 C C . GLY A 1 73 ? 15.425 -1.901 -18.552 1.00 73.50 73 GLY A C 1
ATOM 573 O O . GLY A 1 73 ? 15.540 -0.681 -18.720 1.00 73.50 73 GLY A O 1
ATOM 574 N N . SER A 1 74 ? 16.444 -2.738 -18.727 1.00 65.69 74 SER A N 1
ATOM 575 C CA . SER A 1 74 ? 17.761 -2.280 -19.170 1.00 65.69 74 SER A CA 1
ATOM 576 C C . SER A 1 74 ? 17.874 -2.354 -20.693 1.00 65.69 74 SER A C 1
ATOM 578 O O . SER A 1 74 ? 17.491 -3.346 -21.301 1.00 65.69 74 SER A O 1
ATOM 580 N N . ARG A 1 75 ? 18.438 -1.311 -21.319 1.00 56.41 75 ARG A N 1
ATOM 581 C CA . ARG A 1 75 ? 18.680 -1.254 -22.777 1.00 56.41 75 ARG A CA 1
ATOM 582 C C . ARG A 1 75 ? 19.957 -1.980 -23.222 1.00 56.41 75 ARG A C 1
ATOM 584 O O . ARG A 1 75 ? 20.304 -1.931 -24.398 1.00 56.41 75 ARG A O 1
ATOM 591 N N . THR A 1 76 ? 20.692 -2.608 -22.305 1.00 51.91 76 THR A N 1
ATOM 592 C CA . THR A 1 76 ? 21.846 -3.450 -22.652 1.00 51.91 76 THR A CA 1
ATOM 593 C C . THR A 1 76 ? 21.394 -4.755 -23.301 1.00 51.91 76 THR A C 1
ATOM 595 O O . THR A 1 76 ? 20.298 -5.233 -23.048 1.00 51.91 76 THR A O 1
ATOM 598 N N . HIS A 1 77 ? 22.267 -5.380 -24.093 1.00 51.47 77 HIS A N 1
ATOM 599 C CA . HIS A 1 77 ? 21.986 -6.629 -24.823 1.00 51.47 77 HIS A CA 1
ATOM 600 C C . HIS A 1 77 ? 21.644 -7.843 -23.920 1.00 51.47 77 HIS A C 1
ATOM 602 O O . HIS A 1 77 ? 21.191 -8.872 -24.410 1.00 51.47 77 HIS A O 1
ATOM 608 N N . LEU A 1 78 ? 21.870 -7.705 -22.607 1.00 54.09 78 LEU A N 1
ATOM 609 C CA . LEU A 1 78 ? 21.556 -8.650 -21.523 1.00 54.09 78 LEU A CA 1
ATOM 610 C C . LEU A 1 78 ? 20.366 -8.188 -20.652 1.00 54.09 78 LEU A C 1
ATOM 612 O O . LEU A 1 78 ? 20.033 -8.825 -19.657 1.00 54.09 78 LEU A O 1
ATOM 616 N N . GLY A 1 79 ? 19.775 -7.037 -20.976 1.00 58.75 79 GLY A N 1
ATOM 617 C CA . GLY A 1 79 ? 18.714 -6.385 -20.222 1.00 58.75 79 GLY A CA 1
ATOM 618 C C . GLY A 1 79 ? 17.319 -6.823 -20.654 1.00 58.75 79 GLY A C 1
ATOM 619 O O . GLY A 1 79 ? 17.071 -7.106 -21.823 1.00 58.75 79 GLY A O 1
ATOM 620 N N . THR A 1 80 ? 16.389 -6.874 -19.703 1.00 64.94 80 THR A N 1
ATOM 621 C CA . THR A 1 80 ? 14.980 -7.167 -19.982 1.00 64.94 80 THR A CA 1
ATOM 622 C C . THR A 1 80 ? 14.243 -5.935 -20.503 1.00 64.94 80 THR A C 1
ATOM 624 O O . THR A 1 80 ? 14.602 -4.797 -20.198 1.00 64.94 80 THR A O 1
ATOM 627 N N . VAL A 1 81 ? 13.192 -6.168 -21.294 1.00 78.31 81 VAL A N 1
ATOM 628 C CA . VAL A 1 81 ? 12.312 -5.117 -21.834 1.00 78.31 81 VAL A CA 1
ATOM 629 C C . VAL A 1 81 ? 11.658 -4.346 -20.686 1.00 78.31 81 VAL A C 1
ATOM 631 O O . VAL A 1 81 ? 11.300 -4.937 -19.678 1.00 78.31 81 VAL A O 1
ATOM 634 N N . SER A 1 82 ? 11.470 -3.033 -20.809 1.00 81.12 82 SER A N 1
ATOM 635 C CA . SER A 1 82 ? 10.755 -2.260 -19.785 1.00 81.12 82 SER A CA 1
ATOM 636 C C . SER A 1 82 ? 9.274 -2.638 -19.682 1.00 81.12 82 SER A C 1
ATOM 638 O O . SER A 1 82 ? 8.653 -3.086 -20.646 1.00 81.12 82 SER A O 1
ATOM 640 N N . GLY A 1 83 ? 8.691 -2.392 -18.511 1.00 82.75 83 GLY A N 1
ATOM 641 C CA . GLY A 1 83 ? 7.280 -2.622 -18.220 1.00 82.75 83 GLY A CA 1
ATOM 642 C C . GLY A 1 83 ? 6.949 -4.065 -17.847 1.00 82.75 83 GLY A C 1
ATOM 643 O O . GLY A 1 83 ? 7.802 -4.812 -17.366 1.00 82.75 83 GLY A O 1
ATOM 644 N N . ILE A 1 84 ? 5.691 -4.464 -18.057 1.00 84.25 84 ILE A N 1
ATOM 645 C CA . ILE A 1 84 ? 5.174 -5.742 -17.541 1.00 84.25 84 ILE A CA 1
ATOM 646 C C . ILE A 1 84 ? 5.858 -6.967 -18.165 1.00 84.25 84 ILE A C 1
ATOM 648 O O . ILE A 1 84 ? 6.059 -7.983 -17.507 1.00 84.25 84 ILE A O 1
ATOM 652 N N . SER A 1 85 ? 6.294 -6.861 -19.420 1.00 82.31 85 SER A N 1
ATOM 653 C CA . SER A 1 85 ? 7.072 -7.915 -20.076 1.00 82.31 85 SER A CA 1
ATOM 654 C C . SER A 1 85 ? 8.435 -8.120 -19.407 1.00 82.31 85 SER A C 1
ATOM 656 O O . SER A 1 85 ? 8.920 -9.245 -19.342 1.00 82.31 85 SER A O 1
ATOM 658 N N . GLY A 1 86 ? 9.034 -7.057 -18.860 1.00 83.50 86 GLY A N 1
ATOM 659 C CA . GLY A 1 86 ? 10.277 -7.130 -18.092 1.00 83.50 86 GLY A CA 1
ATOM 660 C C . GLY A 1 86 ? 10.115 -7.749 -16.722 1.00 83.50 86 GLY A C 1
ATOM 661 O O . GLY A 1 86 ? 11.004 -8.462 -16.261 1.00 83.50 86 GLY A O 1
ATOM 662 N N . THR A 1 87 ? 8.982 -7.505 -16.068 1.00 83.69 87 THR A N 1
ATOM 663 C CA . THR A 1 87 ? 8.710 -8.106 -14.758 1.00 83.69 87 THR A CA 1
ATOM 664 C C . THR A 1 87 ? 8.376 -9.581 -14.852 1.00 83.69 87 THR A C 1
ATOM 666 O O . THR A 1 87 ? 8.773 -10.334 -13.970 1.00 83.69 87 THR A O 1
ATOM 669 N N . LEU A 1 88 ? 7.722 -10.008 -15.932 1.00 87.00 88 LEU A N 1
ATOM 670 C CA . LEU A 1 88 ? 7.415 -11.415 -16.202 1.00 87.00 88 LEU A CA 1
ATOM 671 C C . LEU A 1 88 ? 8.584 -12.197 -16.824 1.00 87.00 88 LEU A C 1
ATOM 673 O O . LEU A 1 88 ? 8.473 -13.408 -17.013 1.00 87.00 88 LEU A O 1
ATOM 677 N N . ALA A 1 89 ? 9.698 -11.532 -17.143 1.00 86.38 89 ALA A N 1
ATOM 678 C CA . ALA A 1 89 ? 10.877 -12.188 -17.689 1.00 86.38 89 ALA A CA 1
ATOM 679 C C . ALA A 1 89 ? 11.456 -13.206 -16.693 1.00 86.38 89 ALA A C 1
ATOM 681 O O . ALA A 1 89 ? 11.540 -12.947 -15.493 1.00 86.38 89 ALA A O 1
ATOM 682 N N . GLU A 1 90 ? 11.912 -14.354 -17.197 1.00 83.81 90 GLU A N 1
ATOM 683 C CA . GLU A 1 90 ? 12.377 -15.468 -16.361 1.00 83.81 90 GLU A CA 1
ATOM 684 C C . GLU A 1 90 ? 13.550 -15.086 -15.448 1.00 83.81 90 GLU A C 1
ATOM 686 O O . GLU A 1 90 ? 13.552 -15.426 -14.266 1.00 83.81 90 GLU A O 1
ATOM 691 N N . VAL A 1 91 ? 14.484 -14.275 -15.956 1.00 84.81 91 VAL A N 1
ATOM 692 C CA . VAL A 1 91 ? 15.610 -13.721 -15.181 1.00 84.81 91 VAL A CA 1
ATOM 693 C C . VAL A 1 91 ? 15.158 -12.874 -13.983 1.00 84.81 91 VAL A C 1
ATOM 695 O O . VAL A 1 91 ? 15.842 -12.813 -12.965 1.00 84.81 91 VAL A O 1
ATOM 698 N N . ASN A 1 92 ? 13.972 -12.269 -14.072 1.00 86.62 92 ASN A N 1
ATOM 699 C CA . ASN A 1 92 ? 13.394 -11.398 -13.053 1.00 86.62 92 ASN A CA 1
ATOM 700 C C . ASN A 1 92 ? 12.370 -12.115 -12.160 1.00 86.62 92 ASN A C 1
ATOM 702 O O . ASN A 1 92 ? 11.779 -11.496 -11.269 1.00 86.62 92 ASN A O 1
ATOM 706 N N . ARG A 1 93 ? 12.159 -13.423 -12.360 1.00 87.00 93 ARG A N 1
ATOM 707 C CA . ARG A 1 93 ? 11.127 -14.195 -11.658 1.00 87.00 93 ARG A CA 1
ATOM 708 C C . ARG A 1 93 ? 11.278 -14.110 -10.140 1.00 87.00 93 ARG A C 1
ATOM 710 O O . ARG A 1 93 ? 10.317 -13.791 -9.451 1.00 87.00 93 ARG A O 1
ATOM 717 N N . TRP A 1 94 ? 12.474 -14.358 -9.620 1.00 88.75 94 TRP A N 1
ATOM 718 C CA . TRP A 1 94 ? 12.705 -14.408 -8.172 1.00 88.75 94 TRP A C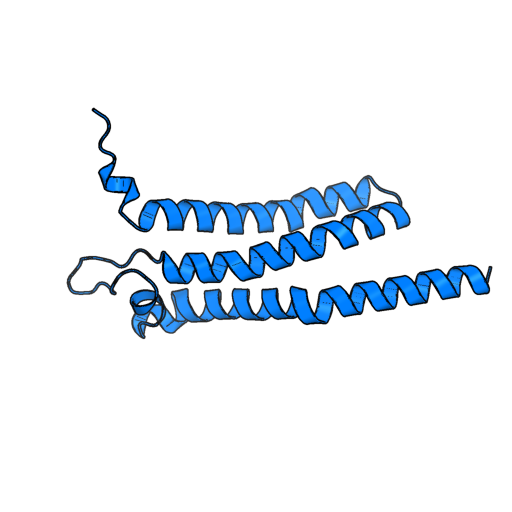A 1
ATOM 719 C C . TRP A 1 94 ? 13.018 -13.048 -7.548 1.00 88.75 94 TRP A C 1
ATOM 721 O O . TRP A 1 94 ? 12.688 -12.822 -6.388 1.00 88.75 94 TRP A O 1
ATOM 731 N N . SER A 1 95 ? 13.623 -12.138 -8.309 1.00 86.56 95 SER A N 1
ATOM 732 C CA . SER A 1 95 ? 14.046 -10.821 -7.823 1.00 86.56 95 SER A CA 1
ATOM 733 C C . SER A 1 95 ? 12.946 -9.761 -7.895 1.00 86.56 95 SER A C 1
ATOM 735 O O . SER A 1 95 ? 12.945 -8.838 -7.085 1.00 86.56 95 SER A O 1
ATOM 737 N N . VAL A 1 96 ? 12.007 -9.880 -8.841 1.00 89.31 96 VAL A N 1
ATOM 738 C CA . VAL A 1 96 ? 10.984 -8.856 -9.112 1.00 89.31 96 VAL A CA 1
ATOM 739 C C . VAL A 1 96 ? 9.581 -9.454 -9.089 1.00 89.31 96 VAL A C 1
ATOM 741 O O . VAL A 1 96 ? 8.738 -9.007 -8.312 1.00 89.31 96 VAL A O 1
ATOM 744 N N . MET A 1 97 ? 9.321 -10.480 -9.905 1.00 91.00 97 MET A N 1
ATOM 745 C CA . MET A 1 97 ? 7.966 -11.006 -10.107 1.00 91.00 97 MET A CA 1
ATOM 746 C C . MET A 1 97 ? 7.371 -11.583 -8.821 1.00 91.00 97 MET A C 1
ATOM 748 O O . MET A 1 97 ? 6.284 -11.184 -8.411 1.00 91.00 97 MET A O 1
ATOM 752 N N . VAL A 1 98 ? 8.082 -12.515 -8.179 1.00 94.56 98 VAL A N 1
ATOM 753 C CA . VAL A 1 98 ? 7.614 -13.208 -6.971 1.00 94.56 98 VAL A CA 1
ATOM 754 C C . VAL A 1 98 ? 7.389 -12.228 -5.811 1.00 94.56 98 VAL A C 1
ATOM 756 O O . VAL A 1 98 ? 6.302 -12.274 -5.231 1.00 94.56 98 VAL A O 1
ATOM 759 N N . PRO A 1 99 ? 8.315 -11.303 -5.485 1.00 93.81 99 PRO A N 1
ATOM 760 C CA . PRO A 1 99 ? 8.067 -10.288 -4.463 1.00 93.81 99 PRO A CA 1
ATOM 761 C C . PRO A 1 99 ? 6.848 -9.408 -4.763 1.00 93.81 99 PRO A C 1
ATOM 763 O O . PRO A 1 99 ? 5.971 -9.283 -3.908 1.00 93.81 99 PRO A O 1
ATOM 766 N N . LEU A 1 100 ? 6.736 -8.853 -5.978 1.00 94.06 100 LEU A N 1
ATOM 767 C CA . LEU A 1 100 ? 5.609 -7.982 -6.340 1.00 94.06 100 LEU A CA 1
ATOM 768 C C . LEU A 1 100 ? 4.273 -8.732 -6.316 1.00 94.06 100 LEU A C 1
ATOM 770 O O . LEU A 1 100 ? 3.291 -8.211 -5.788 1.00 94.06 100 LEU A O 1
ATOM 774 N N . ALA A 1 101 ? 4.240 -9.963 -6.830 1.00 95.06 101 ALA A N 1
ATOM 775 C CA . ALA A 1 101 ? 3.053 -10.811 -6.786 1.00 95.06 101 ALA A CA 1
ATOM 776 C C . ALA A 1 101 ? 2.661 -11.148 -5.342 1.00 95.06 101 ALA A C 1
ATOM 778 O O . ALA A 1 101 ? 1.487 -11.065 -4.988 1.00 95.06 101 ALA A O 1
ATOM 779 N N . THR A 1 102 ? 3.636 -11.461 -4.487 1.00 96.19 102 THR A N 1
ATOM 780 C CA . THR A 1 102 ? 3.392 -11.748 -3.067 1.00 96.19 102 THR A CA 1
ATOM 781 C C . THR A 1 102 ? 2.801 -10.534 -2.361 1.00 96.19 102 THR A C 1
ATOM 783 O O . THR A 1 102 ? 1.795 -10.660 -1.662 1.00 96.19 102 THR A O 1
ATOM 786 N N . MET A 1 103 ? 3.372 -9.346 -2.575 1.00 95.12 103 MET A N 1
ATOM 787 C CA . MET A 1 103 ? 2.849 -8.098 -2.013 1.00 95.12 103 MET A CA 1
ATOM 788 C C . MET A 1 103 ? 1.428 -7.812 -2.506 1.00 95.12 103 MET A C 1
ATOM 790 O O . MET A 1 103 ? 0.553 -7.504 -1.702 1.00 95.12 103 MET A O 1
ATOM 794 N N . PHE A 1 104 ? 1.179 -7.974 -3.807 1.00 96.19 104 PHE A N 1
ATOM 795 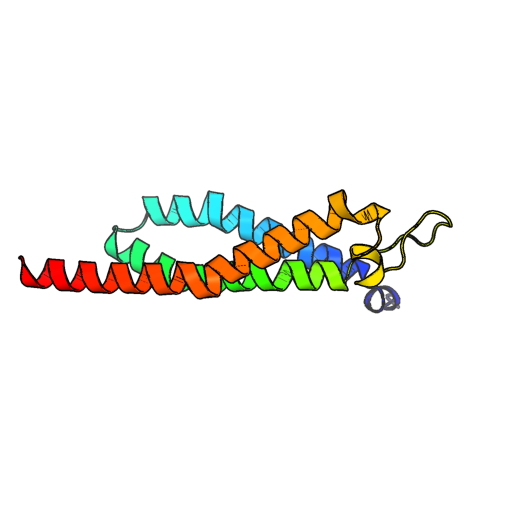C CA . PHE A 1 104 ? -0.140 -7.759 -4.398 1.00 96.19 104 PHE A CA 1
ATOM 796 C C . PHE A 1 104 ? -1.191 -8.709 -3.811 1.00 96.19 104 PHE A C 1
ATOM 798 O O . PHE A 1 104 ? -2.242 -8.266 -3.354 1.00 96.19 104 PHE A O 1
ATOM 805 N N . VAL A 1 105 ? -0.903 -10.014 -3.785 1.00 97.06 105 VAL A N 1
ATOM 806 C CA . VAL A 1 105 ? -1.838 -11.041 -3.303 1.00 97.06 105 VAL A CA 1
ATOM 807 C C . VAL A 1 105 ? -2.120 -10.873 -1.813 1.00 97.06 105 VAL A C 1
ATOM 809 O O . VAL A 1 105 ? -3.276 -10.931 -1.397 1.00 97.06 105 VAL A O 1
ATOM 812 N N . THR A 1 106 ? -1.089 -10.632 -1.003 1.00 95.38 106 THR A N 1
ATOM 813 C CA . THR A 1 106 ? -1.265 -10.428 0.443 1.00 95.38 106 THR A CA 1
ATOM 814 C C . THR A 1 106 ? -1.992 -9.119 0.751 1.00 95.38 106 THR A C 1
ATOM 816 O O . THR A 1 106 ? -2.889 -9.112 1.594 1.00 95.38 106 THR A O 1
ATOM 819 N N . GLY A 1 107 ? -1.690 -8.033 0.031 1.00 94.31 107 GLY A N 1
ATOM 820 C CA . GLY A 1 107 ? -2.430 -6.772 0.112 1.00 94.31 107 GLY A CA 1
ATOM 821 C C . GLY A 1 107 ? -3.908 -6.946 -0.244 1.00 94.31 107 GLY A C 1
ATOM 822 O O . GLY A 1 107 ? -4.781 -6.501 0.503 1.00 94.31 107 GLY A O 1
ATOM 823 N N . LEU A 1 108 ? -4.199 -7.668 -1.329 1.00 96.44 108 LEU A N 1
ATOM 824 C CA . LEU A 1 108 ? -5.564 -7.925 -1.779 1.00 96.44 108 LEU A CA 1
ATOM 825 C C . LEU A 1 108 ? -6.338 -8.791 -0.779 1.00 96.44 108 LEU A C 1
ATOM 827 O O . LEU A 1 108 ? -7.488 -8.488 -0.458 1.00 96.44 108 LEU A O 1
ATOM 831 N N . ALA A 1 109 ? -5.704 -9.836 -0.242 1.00 96.75 109 ALA A N 1
ATOM 832 C CA . ALA A 1 109 ? -6.286 -10.660 0.814 1.00 96.75 109 ALA A CA 1
ATOM 833 C C . ALA A 1 109 ? -6.587 -9.826 2.071 1.00 96.75 109 ALA A C 1
ATOM 835 O O . ALA A 1 109 ? -7.661 -9.960 2.666 1.00 96.75 109 ALA A O 1
ATOM 836 N N . ASN A 1 110 ? -5.682 -8.913 2.437 1.00 95.19 110 ASN A N 1
ATOM 837 C CA . ASN A 1 110 ? -5.901 -7.981 3.537 1.00 95.19 110 ASN A CA 1
ATOM 838 C C . ASN A 1 110 ? -7.094 -7.052 3.280 1.00 95.19 110 ASN A C 1
ATOM 840 O O . ASN A 1 110 ? -7.918 -6.845 4.172 1.00 95.19 110 ASN A O 1
ATOM 844 N N . LEU A 1 111 ? -7.216 -6.530 2.061 1.00 93.38 111 LEU A N 1
ATOM 845 C CA . LEU A 1 111 ? -8.266 -5.590 1.684 1.00 93.38 111 LEU A CA 1
ATOM 846 C C . LEU A 1 111 ? -9.654 -6.244 1.611 1.00 93.38 111 LEU A C 1
ATOM 848 O O . LEU A 1 111 ? -10.623 -5.678 2.113 1.00 93.38 111 LEU A O 1
ATOM 852 N N . VAL A 1 112 ? -9.754 -7.419 0.984 1.00 95.88 112 VAL A N 1
ATOM 853 C CA . VAL A 1 112 ? -11.044 -8.036 0.625 1.00 95.88 112 VAL A CA 1
ATOM 854 C C . VAL A 1 112 ? -11.522 -9.046 1.666 1.00 95.88 112 VAL A C 1
ATOM 856 O O . VAL A 1 112 ? -12.726 -9.189 1.867 1.00 95.88 112 VAL A O 1
ATOM 859 N N . VAL A 1 113 ? -10.606 -9.735 2.351 1.00 94.88 113 VAL A N 1
ATOM 860 C CA . VAL A 1 113 ? -10.960 -10.816 3.283 1.00 94.88 113 VAL A CA 1
ATOM 861 C C . VAL A 1 113 ? -10.728 -10.384 4.726 1.00 94.88 113 VAL A C 1
ATOM 863 O O . VAL A 1 113 ? -11.670 -10.326 5.519 1.00 94.88 113 VAL A O 1
ATOM 866 N N . ILE A 1 114 ? -9.485 -10.049 5.080 1.00 93.88 114 ILE A N 1
ATOM 867 C CA . ILE A 1 114 ? -9.085 -9.883 6.486 1.00 93.88 114 ILE A CA 1
ATOM 868 C C . ILE A 1 114 ? -9.651 -8.591 7.081 1.00 93.88 114 ILE A C 1
ATOM 870 O O . ILE A 1 114 ? -10.176 -8.613 8.196 1.00 93.88 114 ILE A O 1
ATOM 874 N N . GLY A 1 115 ? -9.592 -7.475 6.351 1.00 91.31 115 GLY A N 1
ATOM 875 C CA . GLY A 1 115 ? -10.122 -6.184 6.791 1.00 91.31 115 GLY A CA 1
ATOM 876 C C . GLY A 1 115 ? -11.613 -6.257 7.146 1.00 91.31 115 GLY A C 1
ATOM 877 O O . GLY A 1 115 ? -11.963 -6.034 8.310 1.00 91.31 115 GLY A O 1
ATOM 878 N N . PRO A 1 116 ? -12.494 -6.643 6.202 1.00 92.19 116 PRO A N 1
ATOM 879 C CA . PRO A 1 116 ? -13.928 -6.768 6.459 1.00 92.19 116 PRO A CA 1
ATOM 880 C C . PRO A 1 116 ? -14.261 -7.766 7.575 1.00 92.19 116 PRO A C 1
ATOM 882 O O . PRO A 1 116 ? -15.101 -7.468 8.432 1.00 92.19 116 PRO A O 1
ATOM 885 N N . ALA A 1 117 ? -13.580 -8.918 7.614 1.00 92.50 117 ALA A N 1
ATOM 886 C CA . ALA A 1 117 ? -13.770 -9.916 8.667 1.00 92.50 117 ALA A CA 1
ATOM 887 C C . ALA A 1 117 ? -13.416 -9.358 10.055 1.00 92.50 117 ALA A C 1
ATOM 889 O O . ALA A 1 117 ? -14.186 -9.508 11.007 1.00 92.50 117 ALA A O 1
ATOM 890 N N . THR A 1 118 ? -12.299 -8.635 10.160 1.00 90.62 118 THR A N 1
ATOM 891 C CA . THR A 1 118 ? -11.863 -8.001 11.410 1.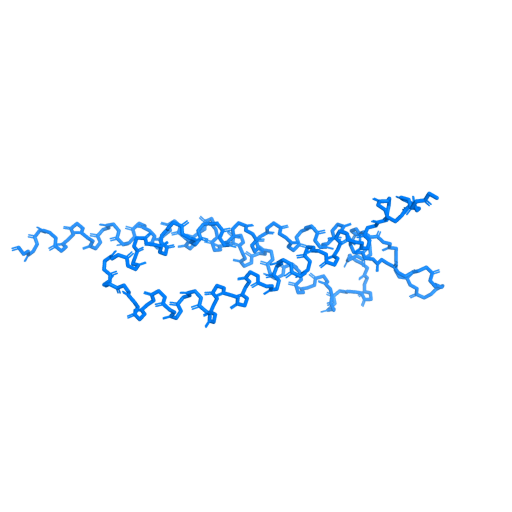00 90.62 118 THR A CA 1
ATOM 892 C C . THR A 1 118 ? -12.878 -6.959 11.873 1.00 90.62 118 THR A C 1
ATOM 894 O O . THR A 1 118 ? -13.309 -6.978 13.028 1.00 90.62 118 THR A O 1
ATOM 897 N N . THR A 1 119 ? -13.339 -6.079 10.978 1.00 88.31 119 THR A N 1
ATOM 898 C CA . THR A 1 119 ? -14.352 -5.069 11.317 1.00 88.31 119 THR A CA 1
ATOM 899 C C . THR A 1 119 ? -15.662 -5.701 11.789 1.00 88.31 119 THR A C 1
ATOM 901 O O . THR A 1 119 ? -16.283 -5.185 12.723 1.00 88.31 119 THR A O 1
ATOM 904 N N . ARG A 1 120 ? -16.082 -6.821 11.188 1.00 90.00 120 ARG A N 1
ATOM 905 C CA . ARG A 1 120 ? -17.282 -7.555 11.609 1.00 90.00 120 ARG A CA 1
ATOM 906 C C . ARG A 1 120 ? -17.156 -8.066 13.046 1.00 90.00 120 ARG A C 1
ATOM 908 O O . ARG A 1 120 ? -18.001 -7.729 13.875 1.00 90.00 120 ARG A O 1
ATOM 915 N N . ILE A 1 121 ? -16.073 -8.774 13.362 1.00 90.69 121 ILE A N 1
ATOM 916 C CA . ILE A 1 121 ? -15.824 -9.317 14.709 1.00 90.69 121 ILE A CA 1
ATOM 917 C C . ILE A 1 121 ? -15.755 -8.190 15.751 1.00 90.69 121 ILE A C 1
ATOM 919 O O . ILE A 1 121 ? -16.302 -8.299 16.850 1.00 90.69 121 ILE A O 1
ATOM 923 N N . MET A 1 122 ? -15.130 -7.060 15.411 1.00 86.56 122 MET A N 1
ATOM 924 C CA . MET A 1 122 ? -15.059 -5.903 16.310 1.00 86.56 122 MET A CA 1
ATOM 925 C C . MET A 1 122 ? -16.440 -5.304 16.610 1.00 86.56 122 MET A C 1
ATOM 927 O O . MET A 1 122 ? -16.692 -4.889 17.745 1.00 86.56 122 MET A O 1
ATOM 931 N N . LYS A 1 123 ? -17.340 -5.261 15.618 1.00 86.50 123 LYS A N 1
ATOM 932 C CA . LYS A 1 123 ? -18.727 -4.807 15.809 1.00 86.50 123 LYS A CA 1
ATOM 933 C C . LYS A 1 123 ? -19.506 -5.765 16.710 1.00 86.50 123 LYS A C 1
ATOM 935 O O . LYS A 1 123 ? -20.155 -5.300 17.647 1.00 86.50 123 LYS A O 1
ATOM 940 N N . GLU A 1 124 ? -19.392 -7.070 16.473 1.00 90.06 124 GLU A N 1
ATOM 941 C CA . GLU A 1 124 ? -20.036 -8.114 17.284 1.00 90.06 124 GLU A CA 1
ATOM 942 C C . GLU A 1 124 ? -19.581 -8.033 18.751 1.00 90.06 124 GLU A C 1
ATOM 944 O O . GLU A 1 124 ? -20.413 -7.941 19.656 1.00 90.06 124 GLU A O 1
ATOM 949 N N . ARG A 1 125 ? -18.269 -7.915 18.996 1.00 87.00 125 ARG A N 1
ATOM 950 C CA . ARG A 1 125 ? -17.713 -7.748 20.350 1.00 87.00 125 ARG A CA 1
ATOM 951 C C . ARG A 1 125 ? -18.221 -6.483 21.046 1.00 87.00 125 ARG A C 1
ATOM 953 O O . ARG A 1 125 ? -18.512 -6.507 22.241 1.00 87.00 125 ARG A O 1
ATOM 960 N N . LYS A 1 126 ? -18.329 -5.365 20.320 1.00 84.12 126 LYS A N 1
ATOM 961 C CA . LYS A 1 126 ? -18.853 -4.107 20.876 1.00 84.12 126 LYS A CA 1
ATOM 962 C C . LYS A 1 126 ? -20.331 -4.226 21.251 1.00 84.12 126 LYS A C 1
ATOM 964 O O . LYS A 1 126 ? -20.752 -3.600 22.218 1.00 84.12 126 LYS A O 1
ATOM 969 N N . HIS A 1 127 ? -21.108 -5.001 20.498 1.00 82.19 127 HIS A N 1
ATOM 970 C CA . HIS A 1 127 ? -22.511 -5.260 20.807 1.00 82.19 127 HIS A CA 1
ATOM 971 C C . HIS A 1 127 ? -22.656 -6.143 22.054 1.00 82.19 127 HIS A C 1
ATOM 973 O O . HIS A 1 127 ? -23.365 -5.763 22.978 1.00 82.19 127 HIS A O 1
ATOM 979 N N . GLN A 1 128 ? -21.903 -7.243 22.139 1.00 83.69 128 GLN A N 1
ATOM 980 C CA . GLN A 1 128 ? -21.892 -8.127 23.314 1.00 83.69 128 GLN A CA 1
ATOM 981 C C . GLN A 1 128 ? -21.475 -7.393 24.594 1.00 83.69 128 GLN A C 1
ATOM 983 O O . GLN A 1 128 ? -22.121 -7.533 25.626 1.00 83.69 128 GLN A O 1
ATOM 988 N N . GLY A 1 129 ? -20.441 -6.548 24.518 1.00 77.12 129 GLY A N 1
ATOM 989 C CA . GLY A 1 129 ? -19.992 -5.755 25.664 1.00 77.12 129 GLY A CA 1
ATOM 990 C C . GLY A 1 129 ? -21.017 -4.732 26.168 1.00 77.12 129 GLY A C 1
ATOM 991 O O . GLY A 1 129 ? -20.921 -4.320 27.314 1.00 77.12 129 GLY A O 1
ATOM 992 N N . LYS A 1 130 ? -21.992 -4.331 25.340 1.00 74.56 130 LYS A N 1
ATOM 993 C CA . LYS A 1 130 ? -23.117 -3.474 25.754 1.00 74.56 130 LYS A CA 1
ATOM 994 C C . LYS A 1 130 ? -24.303 -4.251 26.330 1.00 74.56 130 LYS A C 1
ATOM 996 O O . LYS A 1 130 ? -25.157 -3.637 26.945 1.00 74.56 130 LYS A O 1
ATOM 1001 N N . LEU A 1 131 ? -24.406 -5.551 26.049 1.00 68.94 131 LEU A N 1
ATOM 1002 C CA . LEU A 1 131 ? -25.495 -6.407 26.536 1.00 68.94 131 LEU A CA 1
ATOM 1003 C C . LEU A 1 131 ? -25.174 -7.045 27.895 1.00 68.94 131 LEU A C 1
ATOM 1005 O O . LEU A 1 131 ? -26.089 -7.432 28.611 1.00 68.94 131 LEU A O 1
ATOM 1009 N N . LEU A 1 132 ? -23.887 -7.196 28.219 1.00 65.56 132 LEU A N 1
ATOM 1010 C CA . LEU A 1 132 ? -23.395 -7.874 29.426 1.00 65.56 132 LEU A CA 1
ATOM 1011 C C . LEU A 1 132 ? -22.987 -6.922 30.566 1.00 65.56 132 LEU A C 1
ATOM 1013 O O . LEU A 1 132 ? -22.535 -7.405 31.602 1.00 65.56 132 LEU A O 1
ATOM 1017 N N . GLY A 1 133 ? -23.085 -5.605 30.374 1.00 53.59 133 GLY A N 1
ATOM 1018 C CA . GLY A 1 133 ? -22.730 -4.583 31.366 1.00 53.59 133 GLY A CA 1
ATOM 1019 C C . GLY A 1 133 ? -23.831 -3.552 31.503 1.00 53.59 133 GLY A C 1
ATOM 1020 O O . GLY A 1 133 ? -23.959 -3.011 32.619 1.00 53.59 133 GLY A O 1
#

Secondary structure (DSSP, 8-state):
---GGGGGSHHHHHHHHHHHHHHHHHIIIIIIHHHHHHHS-HHHHHHHHHHHHHHHHHHHHHHHHHHHHS-----STTPPPSSHHHHSSGGGIIIIIHHHHHHHHHHHHIIIIIHHHHHHHHHHHHHHHHH--

pLDDT: mean 88.04, std 10.7, range [51.47, 97.75]

Sequence (133 aa):
MPDLSILKTPGPYHIITYGTLLGTQFFQSFVNGIVAYKSLPRPQFSVLQQNLFPIYFGIQTALPAVLAITYPGSRTHLGTVSGISGTLAEVNRWSVMVPLATMFVTGLANLVVIGPATTRIMKERKHQGKLLG

InterPro domains:
  IPR025423 TMEM205-like [PF13664] (17-127)
  IPR053009 Xanthocillin Biosynthesis-Associated Protein [PTHR23241] (12-126)